Protein AF-A0A166MMF3-F1 (afdb_monomer_lite)

Organism: NCBI:txid1314781

Radius of gyration: 20.11 Å; chains: 1; bounding box: 47×44×28 Å

pLDDT: mean 81.99, std 12.14, range [45.62, 93.12]

Sequence (62 aa):
MAQVSSVVLSVKEGDALQKGQEISCFHFGGSDIVMVFQKNAQVKFEQEINKHYNYGQRVATA

Secondary structure (DSSP, 8-state):
---EEEEEE---TT----TT---EEEEE-PPP------GGG--B--PPTT----TT----B-

Foldseek 3Di:
DQDFPDKAFPDDPPDDDDPPDDGIDTDRDDDDDDDDDDPVVPKDAPDDPPDDDDPPDDGIDD

Structure (mmCIF, N/CA/C/O backbone):
data_AF-A0A166MMF3-F1
#
_entry.id   AF-A0A166MMF3-F1
#
loop_
_atom_site.group_PDB
_atom_site.id
_atom_site.type_symbol
_atom_site.label_atom_id
_atom_site.label_alt_id
_atom_site.label_comp_id
_atom_site.label_asym_id
_atom_site.label_entity_id
_atom_site.label_seq_id
_atom_site.pdbx_PDB_ins_code
_atom_site.Cartn_x
_atom_site.Cartn_y
_atom_site.Cartn_z
_atom_site.occupancy
_atom_site.B_iso_or_equiv
_atom_site.auth_seq_id
_atom_site.auth_comp_id
_atom_site.auth_asym_id
_atom_site.auth_atom_id
_atom_site.pdbx_PDB_model_num
ATOM 1 N N . MET A 1 1 ? 14.903 8.584 5.090 1.00 45.62 1 MET A N 1
ATOM 2 C CA . MET A 1 1 ? 14.082 7.585 5.803 1.00 45.62 1 MET A CA 1
ATOM 3 C C . MET A 1 1 ? 13.846 6.443 4.828 1.00 45.62 1 MET A C 1
ATOM 5 O O . MET A 1 1 ? 13.142 6.650 3.849 1.00 45.62 1 MET A O 1
ATOM 9 N N . ALA A 1 2 ? 14.568 5.331 4.975 1.00 51.25 2 ALA A N 1
ATOM 10 C CA . ALA A 1 2 ? 14.504 4.222 4.026 1.00 51.25 2 ALA A CA 1
ATOM 11 C C . ALA A 1 2 ? 13.243 3.401 4.322 1.00 51.25 2 ALA A C 1
ATOM 13 O O . ALA A 1 2 ? 13.169 2.734 5.349 1.00 51.25 2 ALA A O 1
ATOM 14 N N . GLN A 1 3 ? 12.232 3.530 3.466 1.00 52.72 3 GLN A N 1
ATOM 15 C CA . GLN A 1 3 ? 11.034 2.694 3.501 1.00 52.72 3 GLN A CA 1
ATOM 16 C C . GLN A 1 3 ? 11.476 1.237 3.271 1.00 52.72 3 GLN A C 1
ATOM 18 O O . GLN A 1 3 ? 12.077 0.920 2.243 1.00 52.72 3 GLN A O 1
ATOM 23 N N . VAL A 1 4 ? 11.251 0.368 4.257 1.00 56.28 4 VAL A N 1
ATOM 24 C CA . VAL A 1 4 ? 11.490 -1.07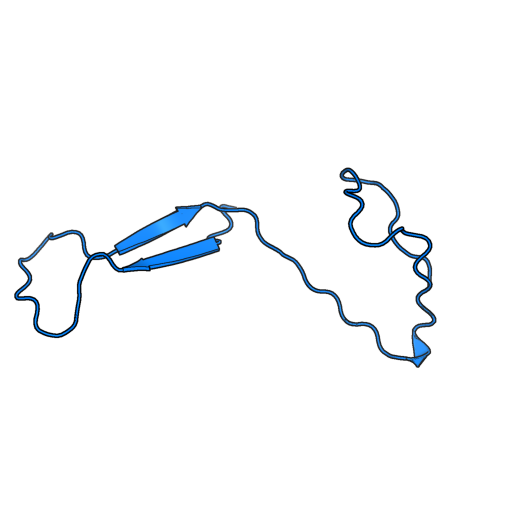7 4.139 1.00 56.28 4 VAL A CA 1
ATOM 25 C C . VAL A 1 4 ? 10.197 -1.695 3.621 1.00 56.28 4 VAL A C 1
ATOM 27 O O . VAL A 1 4 ? 9.172 -1.601 4.288 1.00 56.28 4 VAL A O 1
ATOM 30 N N . SER A 1 5 ? 10.236 -2.293 2.431 1.00 66.12 5 SER A N 1
ATOM 31 C CA . SER A 1 5 ? 9.044 -2.842 1.768 1.00 66.12 5 SER A CA 1
ATOM 32 C C . SER A 1 5 ? 8.737 -4.265 2.228 1.00 66.12 5 SER A C 1
ATOM 34 O O . SER A 1 5 ? 7.575 -4.621 2.409 1.00 66.12 5 SER A O 1
ATOM 36 N N . SER A 1 6 ? 9.771 -5.072 2.481 1.00 65.69 6 SER A N 1
ATOM 37 C CA . SER A 1 6 ? 9.602 -6.452 2.937 1.00 65.69 6 SER A CA 1
ATOM 38 C C . SER A 1 6 ? 10.861 -7.008 3.604 1.00 65.69 6 SER A C 1
ATOM 40 O O . SER A 1 6 ? 11.985 -6.622 3.270 1.00 65.69 6 SER A O 1
ATOM 42 N N . VAL A 1 7 ? 10.665 -7.968 4.512 1.00 71.38 7 VAL A N 1
ATOM 43 C CA . VAL A 1 7 ? 11.724 -8.852 5.021 1.00 71.38 7 VAL A CA 1
ATOM 44 C C . VAL A 1 7 ? 11.663 -10.149 4.230 1.00 71.38 7 VAL A C 1
ATOM 46 O O . VAL A 1 7 ? 10.637 -10.827 4.245 1.00 71.38 7 VAL A O 1
ATOM 49 N N . VAL A 1 8 ? 12.744 -10.487 3.533 1.00 80.00 8 VAL A N 1
ATOM 50 C CA . VAL A 1 8 ? 12.841 -11.736 2.772 1.00 80.00 8 VAL A CA 1
ATOM 51 C C . VAL A 1 8 ? 13.746 -12.687 3.536 1.00 80.00 8 VAL A C 1
ATOM 53 O O . VAL A 1 8 ? 14.925 -12.394 3.724 1.00 80.00 8 VAL A O 1
ATOM 56 N N . LEU A 1 9 ? 13.183 -13.805 3.996 1.00 87.50 9 LEU A N 1
ATOM 57 C CA . LEU A 1 9 ? 13.928 -14.866 4.672 1.00 87.50 9 LEU A CA 1
ATOM 58 C C . LEU A 1 9 ? 14.663 -15.723 3.636 1.00 87.50 9 LEU A C 1
ATOM 60 O O . LEU A 1 9 ? 14.057 -16.178 2.666 1.00 87.50 9 LEU A O 1
ATOM 64 N N . SER A 1 10 ? 15.953 -15.961 3.859 1.00 87.00 10 SER A N 1
ATOM 65 C CA . SER A 1 10 ? 16.780 -16.867 3.049 1.00 87.00 10 SER A CA 1
ATOM 66 C C . SER A 1 10 ? 16.927 -18.262 3.677 1.00 8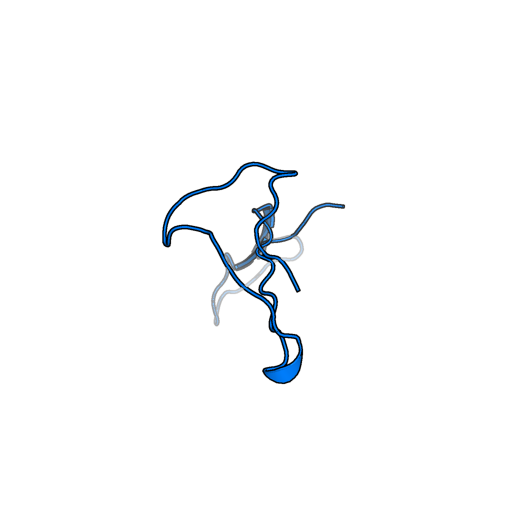7.00 10 SER A C 1
ATOM 68 O O . SER A 1 10 ? 17.489 -19.157 3.050 1.00 87.00 10 SER A O 1
ATOM 70 N N . VAL A 1 11 ? 16.371 -18.464 4.878 1.00 90.12 11 VAL A N 1
ATOM 71 C CA . VAL A 1 11 ? 16.402 -19.718 5.654 1.00 90.12 11 VAL A CA 1
ATOM 72 C C . VAL A 1 11 ? 15.005 -20.312 5.841 1.00 90.12 11 VAL A C 1
ATOM 74 O O . VAL A 1 11 ? 13.998 -19.605 5.750 1.00 90.12 11 VAL A O 1
ATOM 77 N N . LYS A 1 12 ? 14.939 -21.617 6.116 1.00 90.19 12 LYS A N 1
ATOM 78 C CA . LYS A 1 12 ? 13.705 -22.382 6.334 1.00 90.19 12 LYS A CA 1
ATOM 79 C C . LYS A 1 12 ? 13.722 -23.102 7.681 1.00 90.19 12 LYS A C 1
ATOM 81 O O . LYS A 1 12 ? 14.758 -23.270 8.321 1.00 90.19 12 LYS A O 1
ATOM 86 N N . GLU A 1 13 ? 12.544 -23.534 8.119 1.00 88.56 13 GLU A N 1
ATOM 87 C CA . GLU A 1 13 ? 12.413 -24.364 9.314 1.00 88.56 13 GLU A CA 1
ATOM 88 C C . GLU A 1 13 ? 13.211 -25.670 9.154 1.00 88.56 13 GLU A C 1
ATOM 90 O O . GLU A 1 13 ? 13.077 -26.367 8.149 1.00 88.56 13 GLU A O 1
ATOM 95 N N . GLY A 1 14 ? 14.051 -25.980 10.146 1.00 92.25 14 GLY A N 1
ATOM 96 C CA . GLY A 1 14 ? 14.936 -27.149 10.140 1.00 92.25 14 GLY A CA 1
ATOM 97 C C . GLY A 1 14 ? 16.376 -26.874 9.693 1.00 92.25 14 GLY A C 1
ATOM 98 O O . GLY A 1 14 ? 17.220 -27.759 9.839 1.00 92.25 14 GLY A O 1
ATOM 99 N N . ASP A 1 15 ? 16.691 -25.668 9.213 1.00 93.12 15 ASP A N 1
ATOM 100 C CA . ASP A 1 15 ? 18.062 -25.316 8.835 1.00 93.12 15 ASP A CA 1
ATOM 101 C C . ASP A 1 15 ? 18.982 -25.199 10.064 1.00 93.12 15 ASP A C 1
ATOM 103 O O . ASP A 1 15 ? 18.664 -24.546 11.061 1.00 93.12 15 ASP A O 1
ATOM 107 N N . ALA A 1 16 ? 20.172 -25.800 9.977 1.00 91.81 16 ALA A N 1
ATOM 108 C CA . ALA A 1 16 ? 21.237 -25.614 10.958 1.00 91.81 16 ALA A CA 1
ATOM 109 C C . ALA A 1 16 ? 22.050 -24.356 10.610 1.00 91.81 16 ALA A C 1
ATOM 111 O O . ALA A 1 16 ? 22.691 -24.296 9.560 1.00 91.81 16 ALA A O 1
ATOM 112 N N . LEU A 1 17 ? 22.031 -23.355 11.494 1.00 91.75 17 LEU A N 1
ATOM 113 C CA . LEU A 1 17 ? 22.651 -22.048 11.259 1.00 91.75 17 LEU A CA 1
ATOM 114 C C . LEU A 1 17 ? 23.962 -21.876 12.030 1.00 91.75 17 LEU A C 1
ATOM 116 O O . LEU A 1 17 ? 24.123 -22.382 13.142 1.00 91.75 17 LEU A O 1
ATOM 120 N N . GLN A 1 18 ? 24.886 -21.104 11.460 1.00 90.88 18 GLN A N 1
ATOM 121 C CA . GLN A 1 18 ? 26.149 -20.734 12.099 1.00 90.88 18 GLN A CA 1
ATOM 122 C C . GLN A 1 18 ? 26.149 -19.272 12.551 1.00 90.88 18 GLN A C 1
ATOM 124 O O . GLN A 1 18 ? 25.469 -18.411 11.992 1.00 90.88 18 GLN A O 1
ATOM 129 N N . LYS A 1 19 ? 26.953 -18.962 13.574 1.00 83.94 19 LYS A N 1
ATOM 130 C CA . LYS A 1 19 ? 27.084 -17.586 14.061 1.00 83.94 19 LYS A CA 1
ATOM 131 C C . LYS A 1 19 ? 27.638 -16.686 12.952 1.00 83.94 19 LYS A C 1
ATOM 133 O O . LYS A 1 19 ? 28.733 -16.921 12.455 1.00 83.94 19 LYS A O 1
ATOM 138 N N . GLY A 1 20 ? 26.896 -15.627 12.630 1.00 89.75 20 GLY A N 1
ATOM 139 C CA . GLY A 1 20 ? 27.252 -14.672 11.575 1.00 89.75 20 GLY A CA 1
ATOM 140 C C . GLY A 1 20 ? 26.712 -15.029 10.189 1.00 89.75 20 GLY A C 1
ATOM 141 O O . GLY A 1 20 ? 26.960 -14.285 9.247 1.00 89.75 20 GLY A O 1
ATOM 142 N N . GLN A 1 21 ? 25.968 -16.129 10.058 1.00 90.06 21 GLN A N 1
ATOM 143 C CA . GLN A 1 21 ? 25.286 -16.481 8.819 1.00 90.06 21 GLN A CA 1
ATOM 144 C C . GLN A 1 21 ? 24.160 -15.482 8.521 1.00 90.06 21 GLN A C 1
ATOM 146 O O . GLN A 1 21 ? 23.383 -15.125 9.407 1.00 90.06 21 GLN A O 1
ATOM 151 N N . GLU A 1 22 ? 24.082 -15.028 7.272 1.00 88.94 22 GLU A N 1
ATOM 152 C CA . GLU A 1 22 ? 22.973 -14.206 6.792 1.00 88.94 22 GLU A CA 1
ATOM 153 C C . GLU A 1 22 ? 21.707 -15.064 6.677 1.00 88.94 22 GLU A C 1
ATOM 155 O O . GLU A 1 22 ? 21.752 -16.177 6.154 1.00 88.94 22 GLU A O 1
ATOM 160 N N . ILE A 1 23 ? 20.594 -14.562 7.212 1.00 90.50 23 ILE A N 1
ATOM 161 C CA . ILE A 1 23 ? 19.324 -15.306 7.316 1.00 90.50 23 ILE A CA 1
ATOM 162 C C . ILE A 1 23 ? 18.149 -14.591 6.649 1.00 90.50 23 ILE A C 1
ATOM 164 O O . ILE A 1 23 ? 17.051 -15.139 6.526 1.00 90.50 23 ILE A O 1
ATOM 168 N N . SER A 1 24 ? 18.360 -13.335 6.272 1.00 86.06 24 SER A N 1
ATOM 169 C CA . SER A 1 24 ? 17.351 -12.488 5.670 1.00 86.06 24 SER A CA 1
ATOM 170 C C . SER A 1 24 ? 17.970 -11.185 5.204 1.00 86.06 24 SER A C 1
ATOM 172 O O . SER A 1 24 ? 18.903 -10.675 5.833 1.00 86.06 24 SER A O 1
ATOM 174 N N . CYS A 1 25 ? 17.328 -10.561 4.228 1.00 81.81 25 CYS A N 1
ATOM 175 C CA . CYS A 1 25 ? 17.611 -9.187 3.856 1.00 81.81 25 CYS A CA 1
ATOM 176 C C . CYS A 1 25 ? 16.349 -8.324 3.907 1.00 81.81 25 CYS A C 1
ATOM 178 O O . CYS A 1 25 ? 15.217 -8.790 3.737 1.00 81.81 25 CYS A O 1
ATOM 180 N N . PHE A 1 26 ? 16.563 -7.031 4.131 1.00 76.12 26 PHE A N 1
ATOM 181 C CA . PHE A 1 26 ? 15.540 -6.027 3.893 1.00 76.12 26 PHE A CA 1
ATOM 182 C C . PHE A 1 26 ? 15.552 -5.682 2.412 1.00 76.12 26 PHE A C 1
ATOM 184 O O . PHE A 1 26 ? 16.575 -5.252 1.874 1.00 76.12 26 PHE A O 1
ATOM 191 N N . HIS A 1 27 ? 14.416 -5.850 1.748 1.00 75.31 27 HIS A N 1
ATOM 192 C CA . HIS A 1 27 ? 14.229 -5.242 0.443 1.00 75.31 27 HIS A CA 1
ATOM 193 C C . HIS A 1 27 ? 13.747 -3.810 0.636 1.00 75.31 27 HIS A C 1
ATOM 195 O O . HIS A 1 27 ? 12.695 -3.538 1.225 1.00 75.31 27 HIS A O 1
ATOM 201 N N . PHE A 1 28 ? 14.556 -2.883 0.136 1.00 62.91 28 PHE A N 1
ATOM 202 C CA . PHE A 1 28 ? 14.148 -1.503 -0.042 1.00 62.91 28 PHE A CA 1
ATOM 203 C C . PHE A 1 28 ? 13.254 -1.445 -1.281 1.00 62.91 28 PHE A C 1
ATOM 205 O O . PHE A 1 28 ? 13.671 -1.818 -2.374 1.00 62.91 28 PHE A O 1
ATOM 212 N N . GLY A 1 29 ? 12.010 -1.021 -1.096 1.00 65.75 29 GLY A N 1
ATOM 213 C CA . GLY A 1 29 ? 10.991 -0.980 -2.139 1.00 65.75 29 GLY A CA 1
ATOM 214 C C . GLY A 1 29 ? 9.933 0.061 -1.795 1.00 65.75 29 GLY A C 1
ATOM 215 O O . GLY A 1 29 ? 9.831 0.483 -0.642 1.00 65.75 29 GLY A O 1
ATOM 216 N N . GLY A 1 30 ? 9.199 0.520 -2.809 1.00 58.62 30 GLY A N 1
ATOM 217 C CA . GLY A 1 30 ? 8.211 1.589 -2.677 1.00 58.62 30 GLY A CA 1
ATOM 218 C C . GLY A 1 30 ? 7.184 1.272 -1.595 1.00 58.62 30 GLY A C 1
ATOM 219 O O . GLY A 1 30 ? 6.594 0.199 -1.576 1.00 58.62 30 GLY A O 1
ATOM 220 N N . SER A 1 31 ? 7.008 2.198 -0.665 1.00 58.94 31 SER A N 1
ATOM 221 C CA . SER A 1 31 ? 5.946 2.123 0.325 1.00 58.94 31 SER A CA 1
ATOM 222 C C . SER A 1 31 ? 4.619 2.500 -0.303 1.00 58.94 31 SER A C 1
ATOM 224 O O . SER A 1 31 ? 4.472 3.631 -0.773 1.00 58.94 31 SER A O 1
ATOM 226 N N . ASP A 1 32 ? 3.654 1.595 -0.244 1.00 65.62 32 ASP A N 1
ATOM 227 C CA . ASP A 1 32 ? 2.277 1.903 -0.592 1.00 65.62 32 ASP A CA 1
ATOM 228 C C . ASP A 1 32 ? 1.558 2.503 0.618 1.00 65.62 32 ASP A C 1
ATOM 230 O O . ASP A 1 32 ? 1.684 2.029 1.749 1.00 65.62 32 ASP A O 1
ATOM 234 N N . ILE A 1 33 ? 0.791 3.565 0.385 1.00 65.56 33 ILE A N 1
ATOM 235 C CA . ILE A 1 33 ? -0.051 4.189 1.405 1.00 65.56 33 ILE A CA 1
ATOM 236 C C . ILE A 1 33 ? -1.499 3.977 0.982 1.00 65.56 33 ILE A C 1
ATOM 238 O O . ILE A 1 33 ? -1.942 4.514 -0.031 1.00 65.56 33 ILE A O 1
ATOM 242 N N . VAL A 1 34 ? -2.248 3.216 1.778 1.00 77.25 34 VAL A N 1
ATOM 243 C CA . VAL A 1 34 ? -3.698 3.075 1.616 1.00 77.25 34 VAL A CA 1
ATOM 244 C C . VAL A 1 34 ? -4.386 4.097 2.518 1.00 77.25 34 VAL A C 1
ATOM 246 O O . VAL A 1 34 ? -4.156 4.122 3.725 1.00 77.25 34 VAL A O 1
ATOM 249 N N . MET A 1 35 ? -5.238 4.944 1.938 1.00 81.12 35 MET A N 1
ATOM 250 C CA . MET A 1 35 ? -6.036 5.932 2.670 1.00 81.12 35 MET A CA 1
ATOM 251 C C . MET A 1 35 ? -7.503 5.502 2.689 1.00 81.12 35 MET A C 1
ATOM 253 O O . MET A 1 35 ? -8.059 5.140 1.653 1.00 81.12 35 MET A O 1
ATOM 257 N N . VAL A 1 36 ? -8.139 5.560 3.859 1.00 86.38 36 VAL A N 1
ATOM 258 C CA . VAL A 1 36 ? -9.558 5.229 4.039 1.00 86.38 36 VAL A CA 1
ATOM 259 C C . VAL A 1 36 ? -10.276 6.451 4.592 1.00 86.38 36 VAL A C 1
ATOM 261 O O . VAL A 1 36 ? -9.865 7.015 5.605 1.00 86.38 36 VAL A O 1
ATOM 264 N N . PHE A 1 37 ? -11.364 6.847 3.939 1.00 88.75 37 PHE A N 1
ATOM 265 C CA . PHE A 1 37 ? -12.165 8.002 4.331 1.00 88.75 37 PHE A CA 1
ATOM 266 C C . PHE A 1 37 ? -13.511 7.546 4.889 1.00 88.75 37 PHE A C 1
ATOM 268 O O . PHE A 1 37 ? -14.133 6.613 4.380 1.00 88.75 37 PHE A O 1
ATOM 275 N N . GLN A 1 38 ? -13.983 8.220 5.939 1.00 89.19 38 GLN A N 1
ATOM 276 C CA . GLN A 1 38 ? -15.341 8.012 6.434 1.00 89.19 38 GLN A CA 1
ATOM 277 C C . GLN A 1 38 ? -16.353 8.443 5.366 1.00 89.19 38 GLN A C 1
ATOM 279 O O . GLN A 1 38 ? -16.136 9.431 4.668 1.00 89.19 38 GLN A O 1
ATOM 284 N N . LYS A 1 39 ? -17.501 7.760 5.279 1.00 85.50 39 LYS A N 1
ATOM 285 C CA . LYS A 1 39 ? -18.550 8.066 4.286 1.00 85.50 39 LYS A CA 1
ATOM 286 C C . LYS A 1 39 ? -18.974 9.545 4.285 1.00 85.50 39 LYS A C 1
ATOM 288 O O . LYS A 1 39 ? -19.246 10.106 3.230 1.00 85.50 39 LYS A O 1
ATOM 293 N N . ASN A 1 40 ? -18.982 10.185 5.455 1.00 92.88 40 ASN A N 1
ATOM 294 C CA . ASN A 1 40 ? -19.393 11.583 5.619 1.00 92.88 40 ASN A CA 1
ATOM 295 C C . ASN A 1 40 ? -18.276 12.599 5.328 1.00 92.88 40 ASN A C 1
ATOM 297 O O . ASN A 1 40 ? -18.530 13.798 5.376 1.00 92.88 40 ASN A O 1
ATOM 301 N N . ALA A 1 41 ? -17.061 12.143 5.008 1.00 90.12 41 ALA A N 1
ATOM 302 C CA . ALA A 1 41 ? -15.954 13.015 4.620 1.00 90.12 41 ALA A CA 1
ATOM 303 C C . ALA A 1 41 ? -16.120 13.595 3.204 1.00 90.12 41 ALA A C 1
ATOM 305 O O . ALA A 1 41 ? -15.327 14.436 2.811 1.00 90.12 41 ALA A O 1
ATOM 306 N N . GLN A 1 42 ? -17.128 13.132 2.447 1.00 91.31 42 GLN A N 1
ATOM 307 C CA . GLN A 1 42 ? -17.515 13.652 1.126 1.00 91.31 42 GLN A CA 1
ATOM 308 C C . GLN A 1 42 ? -16.383 13.692 0.087 1.00 91.31 42 GLN A C 1
ATOM 310 O O . GLN A 1 42 ? -16.458 14.429 -0.893 1.00 91.31 42 GLN A O 1
ATOM 315 N N . VAL A 1 43 ? -15.378 12.828 0.254 1.00 92.62 43 VAL A N 1
ATOM 316 C CA . VAL A 1 43 ? -14.237 12.749 -0.656 1.00 92.62 43 VAL A CA 1
ATOM 317 C C . VAL A 1 43 ? -14.682 12.254 -2.033 1.00 92.62 43 VAL A C 1
ATOM 319 O O . VAL A 1 43 ? -15.242 11.164 -2.163 1.00 92.62 43 VAL A O 1
ATOM 322 N N . LYS A 1 44 ? -14.414 13.052 -3.067 1.00 91.94 44 LYS A N 1
ATOM 323 C CA . LYS A 1 44 ? -14.676 12.746 -4.475 1.00 91.94 44 LYS A CA 1
ATOM 324 C C . LYS A 1 44 ? -13.367 12.491 -5.208 1.00 91.94 44 LYS A C 1
ATOM 326 O O . LYS A 1 44 ? -12.483 13.349 -5.229 1.00 91.94 44 LYS A O 1
ATOM 331 N N . PHE A 1 45 ? -13.283 11.327 -5.841 1.00 91.38 45 PHE A N 1
ATOM 332 C CA . PHE A 1 45 ? -12.189 10.951 -6.729 1.00 91.38 45 PHE A CA 1
ATOM 333 C C . PHE A 1 45 ? -12.603 11.240 -8.177 1.00 91.38 45 PHE A C 1
ATOM 335 O O . PHE A 1 45 ? -13.649 10.787 -8.633 1.00 91.38 45 PHE A O 1
ATOM 342 N N . GLU A 1 46 ? -11.784 12.009 -8.885 1.00 88.62 46 GLU A N 1
ATOM 343 C CA . GLU A 1 46 ? -11.910 12.377 -10.305 1.00 88.62 46 GLU A CA 1
ATOM 344 C C . GLU A 1 46 ? -10.959 11.547 -11.201 1.00 88.62 46 GLU A C 1
ATOM 346 O O . GLU A 1 46 ? -10.809 11.810 -12.391 1.00 88.62 46 GLU A O 1
ATOM 351 N N . GLN A 1 47 ? -10.264 10.571 -10.616 1.00 88.56 47 GLN A N 1
ATOM 352 C CA . GLN A 1 47 ? -9.114 9.884 -11.188 1.00 88.56 47 GLN A CA 1
ATOM 353 C C . GLN A 1 47 ? -9.554 8.577 -11.852 1.00 88.56 47 GLN A C 1
ATOM 355 O O . GLN A 1 47 ? -10.443 7.878 -11.367 1.00 88.56 47 GLN A O 1
ATOM 360 N N . GLU A 1 48 ? -8.909 8.235 -12.964 1.00 91.25 48 GLU A N 1
ATOM 361 C CA . GLU A 1 48 ? -9.169 7.005 -13.707 1.00 91.25 48 GLU A CA 1
ATOM 362 C C . GLU A 1 48 ? -8.490 5.812 -13.021 1.00 91.25 48 GLU A C 1
ATOM 364 O O . GLU A 1 48 ? -7.324 5.875 -12.619 1.00 91.25 48 GLU A O 1
ATOM 369 N N . ILE A 1 49 ? -9.214 4.697 -12.919 1.00 88.88 49 ILE A N 1
ATOM 370 C CA . ILE A 1 49 ? -8.687 3.442 -12.373 1.00 88.88 49 ILE A CA 1
ATOM 371 C C . ILE A 1 49 ? -7.538 2.946 -13.269 1.00 88.88 49 ILE A C 1
ATOM 373 O O . ILE A 1 49 ? -7.638 2.994 -14.493 1.00 88.88 49 ILE A O 1
ATOM 377 N N . ASN A 1 50 ? -6.460 2.440 -12.656 1.00 87.56 50 ASN A N 1
ATOM 378 C CA . ASN A 1 50 ? -5.237 1.942 -13.312 1.00 87.56 50 ASN A CA 1
ATOM 379 C C . ASN A 1 50 ? -4.380 2.999 -14.034 1.00 87.56 50 ASN A C 1
ATOM 381 O O . ASN A 1 50 ? -3.482 2.644 -14.798 1.00 87.56 50 ASN A O 1
ATOM 385 N N . LYS A 1 51 ? -4.606 4.291 -13.778 1.00 87.81 51 LYS A N 1
ATOM 386 C CA . LYS A 1 51 ? -3.763 5.373 -14.295 1.00 87.81 51 LYS A CA 1
ATOM 387 C C . LYS A 1 51 ? -2.778 5.848 -13.231 1.00 87.81 51 LYS A C 1
ATOM 389 O O . LYS A 1 51 ? -3.168 6.160 -12.109 1.00 87.81 51 LYS A O 1
ATOM 394 N N . HIS A 1 52 ? -1.497 5.920 -13.588 1.00 85.88 52 HIS A N 1
ATOM 395 C CA . HIS A 1 52 ? -0.470 6.477 -12.711 1.00 85.88 52 HIS A CA 1
ATOM 396 C C . HIS A 1 52 ? -0.519 8.011 -12.731 1.00 85.88 52 HIS A C 1
ATOM 398 O O . HIS A 1 52 ? -0.490 8.622 -13.802 1.00 85.88 52 HIS A O 1
ATOM 404 N N . TYR A 1 53 ? -0.548 8.621 -11.547 1.00 86.62 53 TYR A N 1
ATOM 405 C CA . TYR A 1 53 ? -0.487 10.070 -11.357 1.00 86.62 53 TYR A CA 1
ATOM 406 C C . TYR A 1 53 ? 0.856 10.447 -10.730 1.00 86.62 53 TYR A C 1
ATOM 408 O O . TYR A 1 53 ? 1.338 9.781 -9.817 1.00 86.62 53 TYR A O 1
ATOM 416 N N . ASN A 1 54 ? 1.471 11.517 -11.229 1.00 86.81 54 ASN A N 1
ATOM 417 C CA . ASN A 1 54 ? 2.771 11.975 -10.751 1.00 86.81 54 ASN A CA 1
ATOM 418 C C . ASN A 1 54 ? 2.650 12.687 -9.398 1.00 86.81 54 ASN A C 1
ATOM 420 O 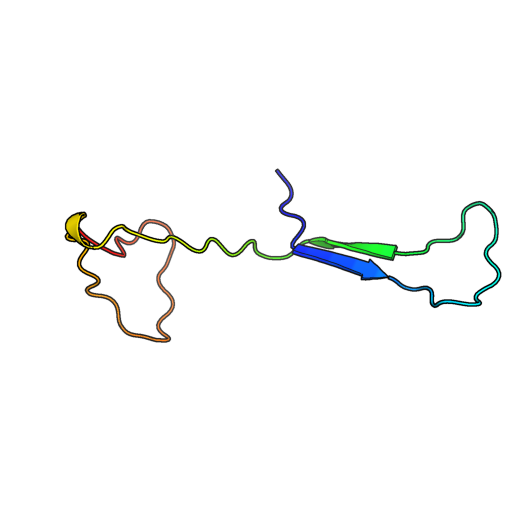O . ASN A 1 54 ? 1.606 13.243 -9.049 1.00 86.81 54 ASN A O 1
ATOM 424 N N . TYR A 1 55 ? 3.756 12.717 -8.653 1.00 82.31 55 TYR A N 1
ATOM 425 C CA . TYR A 1 55 ? 3.835 13.426 -7.379 1.00 82.31 55 TYR A CA 1
ATOM 426 C C . TYR A 1 55 ? 3.377 14.891 -7.502 1.00 82.31 55 TYR A C 1
ATOM 428 O O . TYR A 1 55 ? 3.722 15.589 -8.456 1.00 82.31 55 TYR A O 1
ATOM 436 N N . GLY A 1 56 ? 2.598 15.352 -6.519 1.00 86.12 56 GLY A N 1
ATOM 437 C CA . GLY A 1 56 ? 2.040 16.707 -6.474 1.00 86.12 56 GLY A CA 1
ATOM 438 C C . GLY A 1 56 ? 0.733 16.893 -7.254 1.00 86.12 56 GLY A C 1
ATOM 439 O O . GLY A 1 56 ? 0.124 17.956 -7.157 1.00 86.12 56 GLY A O 1
ATOM 440 N N . GLN A 1 57 ? 0.259 15.883 -7.990 1.00 88.56 57 GLN A N 1
ATOM 441 C CA . GLN A 1 57 ? -1.056 15.940 -8.626 1.00 88.56 57 GLN A CA 1
ATOM 442 C C . GLN A 1 57 ? -2.171 15.695 -7.604 1.00 88.56 57 GLN A C 1
ATOM 444 O O . GLN A 1 57 ? -2.099 14.787 -6.776 1.00 88.56 57 GLN A O 1
ATOM 449 N N . ARG A 1 58 ? -3.232 16.506 -7.670 1.00 89.62 58 ARG A N 1
ATOM 450 C CA . ARG A 1 58 ? -4.411 16.336 -6.815 1.00 89.62 58 ARG A CA 1
ATOM 451 C C . ARG A 1 58 ? -5.168 15.075 -7.230 1.00 89.62 58 ARG A C 1
ATOM 453 O O . ARG A 1 58 ? -5.549 14.960 -8.392 1.00 89.62 58 ARG A O 1
ATOM 460 N N . VAL A 1 59 ? -5.405 14.176 -6.270 1.00 89.94 59 VAL A N 1
ATOM 461 C CA . VAL A 1 59 ? -6.083 12.880 -6.482 1.00 89.94 59 VAL A CA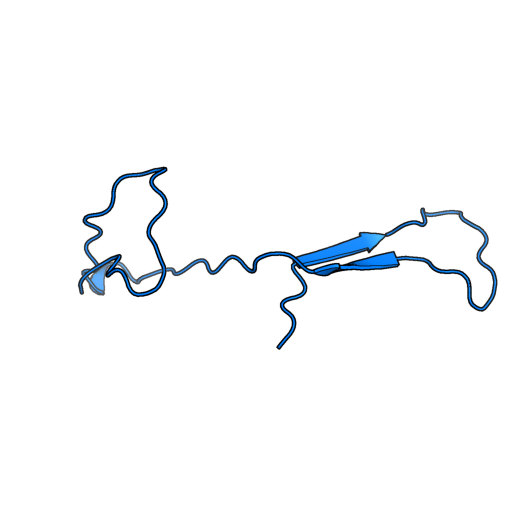 1
ATOM 462 C C . VAL A 1 59 ? -7.499 12.795 -5.903 1.00 89.94 59 VAL A C 1
ATOM 464 O O . VAL A 1 59 ? -8.173 11.797 -6.110 1.00 89.94 59 VAL A O 1
ATOM 467 N N . ALA A 1 60 ? -7.950 13.799 -5.150 1.00 90.06 60 ALA A N 1
ATOM 468 C CA . ALA A 1 60 ? -9.319 13.888 -4.647 1.00 90.06 60 ALA A CA 1
ATOM 469 C C . ALA A 1 60 ? -9.631 15.306 -4.141 1.00 90.06 60 ALA A C 1
ATOM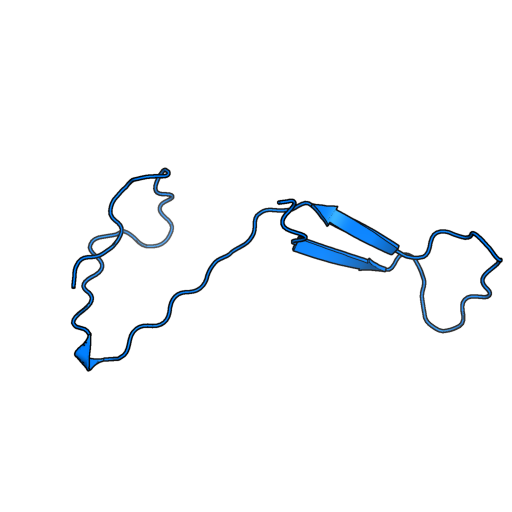 471 O O . ALA A 1 60 ? -8.720 16.102 -3.893 1.00 90.06 60 ALA A O 1
ATOM 472 N N . THR A 1 61 ? -10.916 15.608 -3.961 1.00 91.31 61 THR A N 1
ATOM 473 C CA . THR A 1 61 ? -11.418 16.787 -3.230 1.00 91.31 61 THR A CA 1
ATOM 474 C C . THR A 1 61 ? -12.376 16.346 -2.127 1.00 91.31 61 THR A C 1
ATOM 476 O O . THR A 1 61 ? -12.968 15.279 -2.253 1.00 91.31 61 THR A O 1
ATOM 479 N N . ALA A 1 62 ? -12.498 17.121 -1.049 1.00 82.69 62 ALA A N 1
ATOM 480 C CA . ALA A 1 62 ? -13.397 16.861 0.080 1.00 82.69 62 ALA A CA 1
ATOM 481 C C . ALA A 1 62 ? -14.341 18.050 0.279 1.00 82.69 62 ALA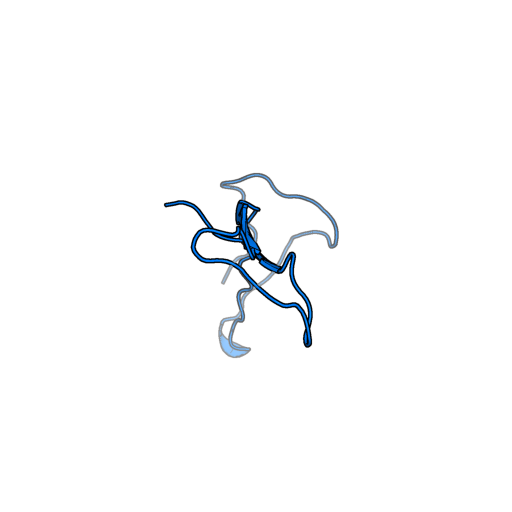 A C 1
ATOM 483 O O . ALA A 1 62 ? -13.874 19.188 0.032 1.00 82.69 62 ALA A O 1
#

InterPro domains:
  IPR003817 Phosphatidylserine decarboxylase-related [PF02666] (2-60)
  IPR003817 Phosphatidylserine decarboxylase-related [PTHR10067] (2-60)